Protein AF-A0A919MAU1-F1 (afdb_monomer_lite)

Structure (mmCIF, N/CA/C/O backbone):
data_AF-A0A919MAU1-F1
#
_entry.id   AF-A0A919MAU1-F1
#
loop_
_atom_site.group_PDB
_atom_site.id
_atom_site.type_symbol
_atom_site.label_atom_id
_atom_site.label_alt_id
_atom_site.label_comp_id
_atom_site.label_asym_id
_atom_site.label_entity_id
_atom_site.label_seq_id
_atom_site.pdbx_PDB_ins_code
_atom_site.Cartn_x
_atom_site.Cartn_y
_atom_site.Cartn_z
_atom_site.occupancy
_atom_site.B_iso_or_equiv
_atom_site.auth_seq_id
_atom_site.auth_comp_id
_atom_site.auth_asym_id
_atom_site.auth_atom_id
_atom_site.pdbx_PDB_model_num
ATOM 1 N N . MET A 1 1 ? -10.496 9.732 21.867 1.00 51.41 1 MET A N 1
ATOM 2 C CA . MET A 1 1 ? -10.217 9.374 20.456 1.00 51.41 1 MET A CA 1
ATOM 3 C C . MET A 1 1 ? -10.933 8.072 20.163 1.00 51.41 1 MET A C 1
ATOM 5 O O . MET A 1 1 ? -10.852 7.178 20.994 1.00 51.41 1 MET A O 1
ATOM 9 N N . ARG A 1 2 ? -11.656 7.972 19.043 1.00 63.75 2 ARG A N 1
ATOM 10 C CA . ARG A 1 2 ? -12.231 6.694 18.599 1.00 63.75 2 ARG A CA 1
ATOM 11 C C . ARG A 1 2 ? -11.077 5.783 18.182 1.00 63.75 2 ARG A C 1
ATOM 13 O O . ARG A 1 2 ? -10.224 6.218 17.414 1.00 63.75 2 ARG A O 1
ATOM 20 N N . GLN A 1 3 ? -11.017 4.570 18.724 1.00 65.75 3 GLN A N 1
ATOM 21 C CA . GLN A 1 3 ? -10.025 3.592 18.286 1.00 65.75 3 GLN A CA 1
ATOM 22 C C . GLN A 1 3 ? -10.360 3.132 16.869 1.00 65.75 3 GLN A C 1
ATOM 24 O O . GLN A 1 3 ? -11.498 2.757 16.596 1.00 65.75 3 GLN A O 1
ATOM 29 N N . LEU A 1 4 ? -9.364 3.184 15.985 1.00 75.44 4 LEU A N 1
ATOM 30 C CA . LEU A 1 4 ? -9.467 2.662 14.631 1.00 75.44 4 LEU A CA 1
ATOM 31 C C . LEU A 1 4 ? -9.313 1.136 14.655 1.00 75.44 4 LEU A C 1
ATOM 33 O O . LEU A 1 4 ? -8.431 0.597 15.323 1.00 75.44 4 LEU A O 1
ATOM 37 N N . THR A 1 5 ? -10.146 0.444 13.896 1.00 83.12 5 THR A N 1
ATOM 38 C CA . THR A 1 5 ? -10.157 -1.011 13.753 1.00 83.12 5 THR A CA 1
ATOM 39 C C . THR A 1 5 ? -9.542 -1.436 12.419 1.00 83.12 5 THR A C 1
ATOM 41 O O . THR A 1 5 ? -9.529 -0.694 11.436 1.00 83.12 5 THR A O 1
ATOM 44 N N . VAL A 1 6 ? -9.066 -2.683 12.347 1.00 81.25 6 VAL A N 1
ATOM 45 C CA . VAL A 1 6 ? -8.558 -3.273 11.091 1.00 81.25 6 VAL A CA 1
ATOM 46 C C . VAL A 1 6 ? -9.641 -3.288 10.003 1.00 81.25 6 VAL A C 1
ATOM 48 O O . VAL A 1 6 ? -9.330 -3.121 8.826 1.00 81.25 6 VAL A O 1
ATOM 51 N N . GLN A 1 7 ? -10.910 -3.460 10.384 1.00 82.62 7 GLN A N 1
ATOM 52 C CA . GLN A 1 7 ? -12.041 -3.462 9.454 1.00 82.62 7 GLN A CA 1
ATOM 53 C C . GLN A 1 7 ? -12.257 -2.085 8.816 1.00 82.62 7 GLN A C 1
ATOM 55 O O . GLN A 1 7 ? -12.459 -2.009 7.610 1.00 82.62 7 GLN A O 1
ATOM 60 N N . GLU A 1 8 ? -12.130 -0.996 9.579 1.00 80.50 8 GLU A N 1
ATOM 61 C CA . GLU A 1 8 ? -12.245 0.370 9.042 1.00 80.50 8 GLU A CA 1
ATOM 62 C C . GLU A 1 8 ? -11.106 0.714 8.073 1.00 80.50 8 GLU A C 1
ATOM 64 O O . GLU A 1 8 ? -11.326 1.396 7.068 1.00 80.50 8 GLU A O 1
ATOM 69 N N . VAL A 1 9 ? -9.895 0.205 8.326 1.00 83.56 9 VAL A N 1
ATOM 70 C CA . VAL A 1 9 ? -8.778 0.332 7.378 1.00 83.56 9 VAL A CA 1
ATOM 71 C C . VAL A 1 9 ? -9.059 -0.455 6.104 1.00 83.56 9 VAL A C 1
ATOM 73 O O . VAL A 1 9 ? -8.924 0.097 5.017 1.00 83.56 9 VAL A O 1
ATOM 76 N N . ARG A 1 10 ? -9.491 -1.717 6.218 1.00 83.69 10 ARG A N 1
ATOM 77 C CA . ARG A 1 10 ? -9.838 -2.552 5.054 1.00 83.69 10 ARG A CA 1
ATOM 78 C C . ARG A 1 10 ? -10.931 -1.903 4.206 1.00 83.69 10 ARG A C 1
ATOM 80 O O . ARG A 1 10 ? -10.743 -1.769 3.004 1.00 83.69 10 ARG A O 1
ATOM 87 N N . HIS A 1 11 ? -11.987 -1.405 4.843 1.00 84.00 11 HIS A N 1
ATOM 88 C CA . HIS A 1 11 ? -13.048 -0.654 4.180 1.00 84.00 11 HIS A CA 1
ATOM 89 C C . HIS A 1 11 ? -12.497 0.575 3.438 1.00 84.00 11 HIS A C 1
ATOM 91 O O . HIS A 1 11 ? -12.789 0.789 2.266 1.00 84.00 11 HIS A O 1
ATOM 97 N N . SER A 1 12 ? -11.614 1.352 4.072 1.00 83.81 12 SER A N 1
ATOM 98 C CA . SER A 1 12 ? -10.991 2.514 3.419 1.00 83.81 12 SER A CA 1
ATOM 99 C C . SER A 1 12 ? -10.161 2.123 2.188 1.00 83.81 12 SER A C 1
ATOM 101 O O . SER A 1 12 ? -10.192 2.823 1.178 1.00 83.81 12 SER A O 1
ATOM 103 N N . LEU A 1 13 ? -9.446 0.995 2.250 1.00 84.62 13 LEU A N 1
ATOM 104 C CA . LEU A 1 13 ? -8.671 0.467 1.124 1.00 84.62 13 LEU A CA 1
ATOM 105 C C . LEU A 1 13 ? -9.564 -0.059 -0.010 1.00 84.62 13 LEU A C 1
ATOM 107 O O . LEU A 1 13 ? -9.187 0.045 -1.170 1.00 84.62 13 LEU A O 1
ATOM 111 N N . GLU A 1 14 ? -10.738 -0.613 0.295 1.00 84.38 14 GLU A N 1
ATOM 112 C CA . GLU A 1 14 ? -11.714 -1.065 -0.711 1.00 84.38 14 GLU A CA 1
ATOM 113 C C . GLU A 1 14 ? -12.340 0.094 -1.495 1.00 84.38 14 GLU A C 1
ATOM 115 O O . GLU A 1 14 ? -12.705 -0.071 -2.660 1.00 84.38 14 GLU A O 1
ATOM 120 N N . HIS A 1 15 ? -12.430 1.269 -0.871 1.00 80.12 15 HIS A N 1
ATOM 121 C CA . HIS A 1 15 ? -13.005 2.475 -1.466 1.00 80.12 15 HIS A CA 1
ATOM 122 C C . HIS A 1 15 ? -11.974 3.417 -2.113 1.00 80.12 15 HIS A C 1
ATOM 124 O O . HIS A 1 15 ? -12.363 4.409 -2.733 1.00 80.12 15 HIS A O 1
ATOM 130 N N . ALA A 1 16 ? -10.678 3.112 -2.010 1.00 80.88 16 ALA A N 1
ATOM 131 C CA . ALA A 1 16 ? -9.610 3.816 -2.713 1.00 80.88 16 ALA A CA 1
ATOM 132 C C . ALA A 1 16 ? -9.172 3.033 -3.961 1.00 80.88 16 ALA A C 1
ATOM 134 O O . ALA A 1 16 ? -9.161 1.804 -3.958 1.00 80.88 16 ALA A O 1
ATOM 135 N N . SER A 1 17 ? -8.803 3.744 -5.031 1.00 82.56 17 SER A N 1
ATOM 136 C CA . SER A 1 17 ? -8.310 3.123 -6.270 1.00 82.56 17 SER A CA 1
ATOM 137 C C . SER A 1 17 ? -6.870 3.488 -6.613 1.00 82.56 17 SER A C 1
ATOM 139 O O . SER A 1 17 ? -6.354 2.988 -7.606 1.00 82.56 17 SER A O 1
ATOM 141 N N . PHE A 1 18 ? -6.228 4.371 -5.847 1.00 85.44 18 PHE A N 1
ATOM 142 C CA . PHE A 1 18 ? -4.877 4.861 -6.112 1.00 85.44 18 PHE A CA 1
ATOM 143 C C . PHE A 1 18 ? -3.962 4.568 -4.930 1.00 85.44 18 PHE A C 1
ATOM 145 O O . PHE A 1 18 ? -4.323 4.818 -3.783 1.00 85.44 18 PHE A O 1
ATOM 152 N N . ALA A 1 19 ? -2.760 4.085 -5.223 1.00 88.56 19 ALA A N 1
ATOM 153 C CA . ALA A 1 19 ? -1.708 3.841 -4.251 1.00 88.56 19 ALA A CA 1
ATOM 154 C C . ALA A 1 19 ? -0.352 4.270 -4.811 1.00 88.56 19 ALA A C 1
ATOM 156 O O . ALA A 1 19 ? -0.167 4.400 -6.017 1.00 88.56 19 ALA A O 1
ATOM 157 N N . VAL A 1 20 ? 0.625 4.433 -3.929 1.00 88.44 20 VAL A N 1
ATOM 158 C CA . VAL A 1 20 ? 2.038 4.547 -4.282 1.00 88.44 20 VAL A CA 1
ATOM 159 C C . VAL A 1 20 ? 2.742 3.294 -3.786 1.00 88.44 20 VAL A C 1
ATOM 161 O O . VAL A 1 20 ? 2.673 2.972 -2.598 1.00 88.44 20 VAL A O 1
ATOM 164 N N . LEU A 1 21 ? 3.409 2.591 -4.700 1.00 88.50 21 LEU A N 1
ATOM 165 C CA . LEU A 1 21 ? 4.333 1.514 -4.364 1.00 88.50 21 LEU A CA 1
ATOM 166 C C . LEU A 1 21 ? 5.732 2.090 -4.220 1.00 88.50 21 LEU A C 1
ATOM 168 O O . LEU A 1 21 ? 6.210 2.761 -5.135 1.00 88.50 21 LEU A O 1
ATOM 172 N N . SER A 1 22 ? 6.395 1.768 -3.118 1.00 87.31 22 SER A N 1
ATOM 173 C CA . SER A 1 22 ? 7.770 2.163 -2.835 1.00 87.31 22 SER A CA 1
ATOM 174 C C . SER A 1 22 ? 8.607 0.932 -2.502 1.00 87.31 22 SER A C 1
ATOM 176 O O . SER A 1 22 ? 8.166 0.050 -1.768 1.00 87.31 22 SER A O 1
ATOM 178 N N . HIS A 1 23 ? 9.817 0.854 -3.043 1.00 82.69 23 HIS A N 1
ATOM 179 C CA . HIS A 1 23 ? 10.778 -0.208 -2.746 1.00 82.69 23 HIS A CA 1
ATOM 180 C C . HIS A 1 23 ? 12.209 0.291 -2.933 1.00 82.69 23 HIS A C 1
ATOM 182 O O . HIS A 1 23 ? 12.433 1.391 -3.435 1.00 82.69 23 HIS A O 1
ATOM 188 N N . VAL A 1 24 ? 13.170 -0.538 -2.540 1.00 82.62 24 VAL A N 1
ATOM 189 C CA . VAL A 1 24 ? 14.596 -0.331 -2.791 1.00 82.62 24 VAL A CA 1
ATOM 190 C C . VAL A 1 24 ? 15.032 -1.382 -3.8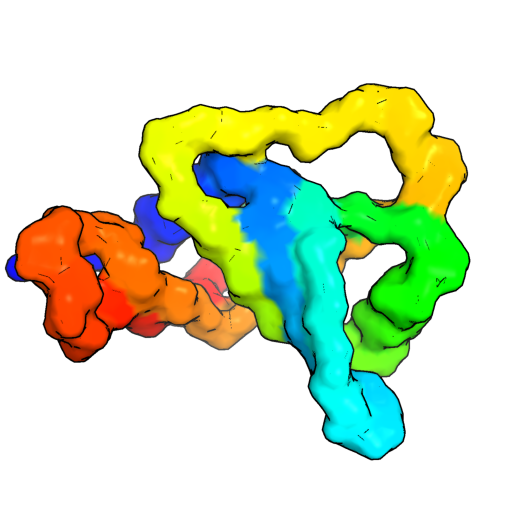10 1.00 82.62 24 VAL A C 1
ATOM 192 O O . VAL A 1 24 ? 14.702 -2.557 -3.646 1.00 82.62 24 VAL A O 1
ATOM 195 N N . ASN A 1 25 ? 15.680 -0.970 -4.902 1.00 80.12 25 ASN A N 1
ATOM 196 C CA . ASN A 1 25 ? 16.177 -1.916 -5.907 1.00 80.12 25 ASN A CA 1
ATOM 197 C C . ASN A 1 25 ? 17.443 -2.644 -5.404 1.00 80.12 25 ASN A C 1
ATOM 199 O O . ASN A 1 25 ? 17.934 -2.394 -4.304 1.00 80.12 25 ASN A O 1
ATOM 203 N N . ARG A 1 26 ? 17.996 -3.555 -6.215 1.00 77.19 26 ARG A N 1
ATOM 204 C CA . ARG A 1 26 ? 19.226 -4.290 -5.859 1.00 77.19 26 ARG A CA 1
ATOM 205 C C . ARG A 1 26 ? 20.458 -3.394 -5.689 1.00 77.19 26 ARG A C 1
ATOM 207 O O . ARG A 1 26 ? 21.390 -3.798 -5.009 1.00 77.19 26 ARG A O 1
ATOM 214 N N . GLU A 1 27 ? 20.450 -2.204 -6.278 1.00 82.44 27 GLU A N 1
ATOM 215 C CA . GLU A 1 27 ? 21.527 -1.211 -6.1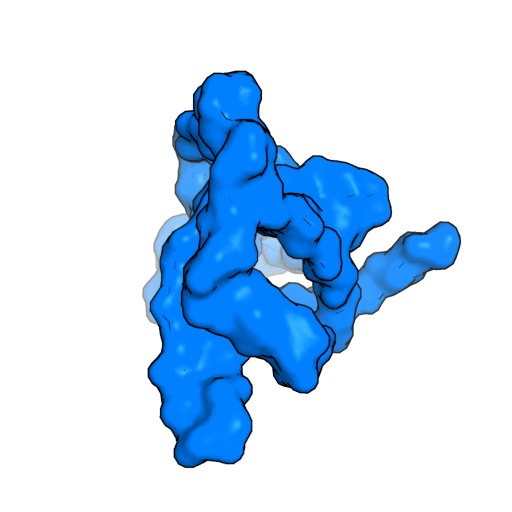80 1.00 82.44 27 GLU A CA 1
ATOM 216 C C . GLU A 1 27 ? 21.394 -0.330 -4.924 1.00 82.44 27 GLU A C 1
ATOM 218 O O . GLU A 1 27 ? 22.212 0.554 -4.694 1.00 82.44 27 GLU A O 1
ATOM 223 N N . GLY A 1 28 ? 20.378 -0.565 -4.084 1.00 83.06 28 GLY A N 1
ATOM 224 C CA . GLY A 1 28 ? 20.138 0.226 -2.877 1.00 83.06 28 GLY A CA 1
ATOM 225 C C . GLY A 1 28 ? 19.390 1.536 -3.136 1.00 83.06 28 GLY A C 1
ATOM 226 O O . GLY A 1 28 ? 19.196 2.328 -2.214 1.00 83.06 28 GLY A O 1
ATOM 227 N N . GLU A 1 29 ? 18.920 1.771 -4.359 1.00 82.94 29 GLU A N 1
ATOM 228 C CA . GLU A 1 29 ? 18.245 3.009 -4.718 1.00 82.94 29 GLU A CA 1
ATOM 229 C C . GLU A 1 29 ? 16.749 2.961 -4.365 1.00 82.94 29 GLU A C 1
ATOM 231 O O . GLU A 1 29 ? 16.045 2.010 -4.740 1.00 82.94 29 GLU A O 1
ATOM 236 N N . PRO A 1 30 ? 16.211 4.003 -3.706 1.00 83.81 30 PRO A N 1
ATOM 237 C CA . PRO A 1 30 ? 14.788 4.103 -3.436 1.00 83.81 30 PRO A CA 1
ATOM 238 C C . PRO A 1 30 ? 14.021 4.426 -4.720 1.00 83.81 30 PRO A C 1
ATOM 240 O O . PRO A 1 30 ? 14.324 5.375 -5.444 1.00 83.81 30 PRO A O 1
ATOM 243 N N . ARG A 1 31 ? 12.965 3.662 -4.987 1.00 84.75 31 ARG A N 1
ATOM 244 C CA . ARG A 1 31 ? 12.090 3.836 -6.144 1.00 84.75 31 ARG A CA 1
ATOM 245 C C . ARG A 1 31 ? 10.636 3.879 -5.694 1.00 84.75 31 ARG A C 1
ATOM 247 O O . ARG A 1 31 ? 10.217 3.090 -4.852 1.00 84.75 31 ARG A O 1
ATOM 254 N N . SER A 1 32 ? 9.860 4.802 -6.261 1.00 86.94 32 SER A N 1
ATOM 255 C CA . SER A 1 32 ? 8.425 4.935 -5.982 1.00 86.94 32 SER A CA 1
ATOM 256 C C . SER A 1 32 ? 7.624 5.126 -7.265 1.00 86.94 32 SER A C 1
ATOM 258 O O . SER A 1 32 ? 8.116 5.711 -8.228 1.00 86.94 32 SER A O 1
ATOM 260 N N . SER A 1 33 ? 6.389 4.627 -7.296 1.00 84.50 33 SER A N 1
ATOM 261 C CA . SER A 1 33 ? 5.498 4.801 -8.442 1.00 84.50 33 SER A CA 1
ATOM 262 C C . SER A 1 33 ? 4.030 4.780 -8.034 1.00 84.50 33 SER A C 1
ATOM 264 O O . SER A 1 33 ? 3.615 3.929 -7.249 1.00 84.50 33 SER A O 1
ATOM 266 N N . GLY A 1 34 ? 3.249 5.711 -8.586 1.00 85.88 34 GLY A N 1
ATOM 267 C CA . GLY A 1 34 ? 1.793 5.705 -8.474 1.00 85.88 34 GLY A CA 1
ATOM 268 C C . GLY A 1 34 ? 1.188 4.568 -9.292 1.00 85.88 34 GLY A C 1
ATOM 269 O O . GLY A 1 34 ? 1.612 4.307 -10.419 1.00 85.88 34 GLY A O 1
ATOM 270 N N . VAL A 1 35 ? 0.207 3.886 -8.717 1.00 85.81 35 VAL A N 1
ATOM 271 C CA . VAL A 1 35 ? -0.471 2.743 -9.317 1.00 85.81 35 VAL A CA 1
ATOM 272 C C . VAL A 1 35 ? -1.959 2.773 -9.004 1.00 85.81 35 VAL A C 1
ATOM 274 O O . VAL A 1 35 ? -2.390 3.311 -7.982 1.00 85.81 35 VAL A O 1
ATOM 277 N N . LEU A 1 36 ? -2.739 2.140 -9.874 1.00 86.88 36 LEU A N 1
ATOM 278 C CA . LEU A 1 36 ? -4.128 1.831 -9.579 1.00 86.88 36 LEU A CA 1
ATOM 279 C C . LEU A 1 36 ? -4.211 0.477 -8.879 1.00 86.88 36 LEU A C 1
ATOM 281 O O . LEU A 1 36 ? -3.512 -0.464 -9.264 1.00 86.88 36 LEU A O 1
ATOM 285 N N . HIS A 1 37 ? -5.072 0.378 -7.870 1.00 86.06 37 HIS A N 1
ATOM 286 C CA . HIS A 1 37 ? -5.291 -0.865 -7.142 1.00 86.06 37 HIS A CA 1
ATOM 287 C C . HIS A 1 37 ? -6.771 -1.170 -6.925 1.00 86.06 37 HIS A C 1
ATOM 289 O O . HIS A 1 37 ? -7.639 -0.300 -6.997 1.00 86.06 37 HIS A O 1
ATOM 295 N N . ARG A 1 38 ? -7.045 -2.434 -6.610 1.00 87.38 38 ARG A N 1
ATOM 296 C CA . ARG A 1 38 ? -8.333 -2.912 -6.114 1.00 87.38 38 ARG A CA 1
ATOM 297 C C . ARG A 1 38 ? -8.100 -3.887 -4.969 1.00 87.38 38 ARG A C 1
ATOM 299 O O . ARG A 1 38 ? -7.213 -4.730 -5.053 1.00 87.38 38 ARG A O 1
ATOM 306 N N . MET A 1 39 ? -8.910 -3.789 -3.920 1.00 85.00 39 MET A N 1
ATOM 307 C CA . MET A 1 39 ? -8.956 -4.801 -2.864 1.00 85.00 39 MET A CA 1
ATOM 308 C C . MET A 1 39 ? -9.979 -5.890 -3.204 1.00 85.00 39 MET A C 1
ATOM 310 O O . MET A 1 39 ? -11.086 -5.590 -3.651 1.00 85.00 39 MET A O 1
ATOM 314 N N . SER A 1 40 ? -9.622 -7.154 -2.982 1.00 81.94 40 SER A N 1
ATOM 315 C CA . SER A 1 40 ? -10.542 -8.296 -3.041 1.00 81.94 40 SER A CA 1
ATOM 316 C C . SER A 1 40 ? -10.018 -9.435 -2.167 1.00 81.94 40 SER A C 1
ATOM 318 O O . SER A 1 40 ? -8.822 -9.713 -2.174 1.00 81.94 40 SER A O 1
ATOM 320 N N . GLY A 1 41 ? -10.880 -10.067 -1.361 1.00 79.81 41 GLY A N 1
ATOM 321 C CA . GLY A 1 41 ? -10.487 -11.214 -0.524 1.00 79.81 41 GLY A CA 1
ATOM 322 C C . GLY A 1 41 ? -9.339 -10.923 0.453 1.00 79.81 41 GLY A C 1
ATOM 323 O O . GLY A 1 41 ? -8.541 -11.801 0.762 1.00 79.81 41 GLY A O 1
ATOM 324 N N . GLY A 1 42 ? -9.193 -9.668 0.893 1.00 81.62 42 GLY A N 1
ATOM 325 C CA . GLY A 1 42 ? -8.083 -9.239 1.746 1.00 81.62 42 GLY A CA 1
ATOM 326 C C . GLY A 1 42 ? -6.729 -9.089 1.043 1.00 81.62 42 GLY A C 1
ATOM 327 O O . GLY A 1 42 ? -5.744 -8.798 1.722 1.00 81.62 42 GLY A O 1
ATOM 328 N N . ARG A 1 43 ? -6.688 -9.231 -0.284 1.00 83.81 43 ARG A N 1
ATOM 329 C CA . ARG A 1 43 ? -5.517 -9.016 -1.136 1.00 83.81 43 ARG A CA 1
ATOM 330 C C . ARG A 1 43 ? -5.680 -7.741 -1.955 1.00 83.81 43 ARG A C 1
ATOM 332 O O . ARG A 1 43 ? -6.800 -7.317 -2.246 1.00 83.81 43 ARG A O 1
ATOM 339 N N . MET A 1 44 ? -4.560 -7.120 -2.304 1.00 87.06 44 MET A N 1
ATOM 340 C CA . MET A 1 44 ? -4.518 -5.939 -3.158 1.00 87.06 44 MET A CA 1
ATOM 341 C C . MET A 1 44 ? -4.009 -6.337 -4.539 1.00 87.06 44 MET A C 1
ATOM 343 O O . MET A 1 44 ? -2.873 -6.773 -4.672 1.00 87.06 44 MET A O 1
ATOM 347 N N . SER A 1 45 ? -4.817 -6.152 -5.574 1.00 86.38 45 SER A N 1
ATOM 348 C CA . SER A 1 45 ? -4.374 -6.299 -6.959 1.00 86.38 45 SER A CA 1
ATOM 349 C C . SER A 1 45 ? -3.979 -4.937 -7.508 1.00 86.38 45 SER A C 1
ATOM 351 O O . SER A 1 45 ? -4.750 -3.983 -7.404 1.00 86.38 45 SER A O 1
ATOM 353 N N . VAL A 1 46 ? -2.798 -4.852 -8.109 1.00 86.06 46 VAL A N 1
ATOM 354 C CA . VAL A 1 46 ? -2.258 -3.641 -8.727 1.00 86.06 46 VAL A CA 1
ATOM 355 C C . VAL A 1 46 ? -2.062 -3.873 -10.218 1.00 86.06 46 VAL A C 1
ATOM 357 O O . VAL A 1 46 ? -1.558 -4.921 -10.622 1.00 86.06 46 VAL A O 1
ATOM 360 N N . VAL A 1 47 ? -2.430 -2.884 -11.032 1.00 81.25 47 VAL A N 1
ATOM 361 C CA . VAL A 1 47 ? -2.200 -2.907 -12.482 1.00 81.25 47 VAL A CA 1
ATOM 362 C C . VAL A 1 47 ? -0.896 -2.176 -12.798 1.00 81.25 47 VAL A C 1
ATOM 364 O O . VAL A 1 47 ? -0.727 -1.007 -12.447 1.00 81.25 47 VAL A O 1
ATOM 367 N N . VAL A 1 48 ? 0.033 -2.859 -13.465 1.00 82.56 48 VAL A N 1
ATOM 368 C CA . VAL A 1 48 ? 1.310 -2.292 -13.923 1.00 82.56 48 VAL A CA 1
ATOM 369 C C . VAL A 1 48 ? 1.546 -2.662 -15.383 1.00 82.56 48 VAL A C 1
ATOM 371 O O . VAL A 1 48 ? 1.191 -3.758 -15.797 1.00 82.56 48 VAL A O 1
ATOM 374 N N . ALA A 1 49 ? 2.171 -1.788 -16.173 1.00 78.31 49 ALA A N 1
ATOM 375 C CA . ALA A 1 49 ? 2.532 -2.136 -17.550 1.00 78.31 49 ALA A CA 1
ATOM 376 C C . ALA A 1 49 ? 3.484 -3.347 -17.572 1.00 78.31 49 ALA A C 1
ATOM 378 O O . ALA A 1 49 ? 4.407 -3.420 -16.749 1.00 78.31 49 ALA A O 1
ATOM 379 N N . LYS A 1 50 ? 3.260 -4.279 -18.503 1.00 76.12 50 LYS A N 1
ATOM 380 C CA . LYS A 1 50 ? 3.909 -5.601 -18.559 1.00 76.12 50 LYS A CA 1
ATOM 381 C C . LYS A 1 50 ? 5.440 -5.530 -18.535 1.00 76.12 50 LYS A C 1
ATOM 383 O O . LYS A 1 50 ? 6.079 -6.239 -17.763 1.00 76.12 50 LYS A O 1
ATOM 388 N N . ASP A 1 51 ? 6.010 -4.599 -19.296 1.00 77.44 51 ASP A N 1
ATOM 389 C CA . ASP A 1 51 ? 7.461 -4.391 -19.403 1.00 77.44 51 ASP A CA 1
ATOM 390 C C . ASP A 1 51 ? 8.014 -3.308 -18.483 1.00 77.44 51 ASP A C 1
ATOM 392 O O . ASP A 1 51 ? 9.184 -2.925 -18.570 1.00 77.44 51 ASP A O 1
ATOM 396 N N . SER A 1 52 ? 7.188 -2.798 -17.573 1.00 77.38 52 SER A N 1
ATOM 397 C CA . SER A 1 52 ? 7.647 -1.756 -16.675 1.00 77.38 52 SER A CA 1
ATOM 398 C C . SER A 1 52 ? 8.709 -2.277 -15.713 1.00 77.38 52 SER A C 1
ATOM 400 O O . SER A 1 52 ? 8.612 -3.370 -15.149 1.00 77.38 52 SER A O 1
ATOM 402 N N . TRP A 1 53 ? 9.698 -1.423 -15.454 1.00 69.81 53 TRP A N 1
ATOM 403 C CA . TRP A 1 53 ? 10.736 -1.659 -14.451 1.00 69.81 53 TRP A CA 1
ATOM 404 C C . TRP A 1 53 ? 10.140 -2.073 -13.092 1.00 69.81 53 TRP A C 1
ATOM 406 O O . TRP A 1 53 ? 10.675 -2.949 -12.420 1.00 69.81 53 TRP A O 1
ATOM 416 N N . LYS A 1 54 ? 8.979 -1.510 -12.722 1.00 73.62 54 LYS A N 1
ATOM 417 C CA . LYS A 1 54 ? 8.263 -1.836 -11.483 1.00 73.62 54 LYS A CA 1
ATOM 418 C C . LYS A 1 54 ? 7.736 -3.273 -11.475 1.00 73.62 54 LYS A C 1
ATOM 420 O O . LYS A 1 54 ? 7.877 -3.931 -10.458 1.00 73.62 54 LYS A O 1
ATOM 425 N N . ALA A 1 55 ? 7.198 -3.793 -12.582 1.00 75.56 55 ALA A N 1
ATOM 426 C CA . ALA A 1 55 ? 6.723 -5.178 -12.649 1.00 75.56 55 ALA A CA 1
ATOM 427 C C . ALA A 1 55 ? 7.878 -6.163 -12.415 1.00 75.56 55 ALA A C 1
ATOM 429 O O . ALA A 1 55 ? 7.775 -7.073 -11.594 1.00 75.56 55 ALA A O 1
ATOM 430 N N . ARG A 1 56 ? 9.015 -5.910 -13.077 1.00 74.75 56 ARG A N 1
ATOM 431 C CA . ARG A 1 56 ? 10.234 -6.720 -12.953 1.00 74.75 56 ARG A CA 1
ATOM 432 C C . ARG A 1 56 ? 10.827 -6.651 -11.544 1.00 74.75 56 ARG A C 1
ATOM 434 O O . ARG A 1 56 ? 11.194 -7.677 -10.982 1.00 74.75 56 ARG A O 1
ATOM 441 N N . HIS A 1 57 ? 10.887 -5.461 -10.947 1.00 71.44 57 HIS A N 1
ATOM 442 C CA . HIS A 1 57 ? 11.441 -5.290 -9.603 1.00 71.44 57 HIS A CA 1
ATOM 443 C C . HIS A 1 57 ? 10.536 -5.810 -8.491 1.00 71.44 57 HIS A C 1
ATOM 445 O O . HIS A 1 57 ? 11.042 -6.433 -7.563 1.00 71.44 57 HIS A O 1
ATOM 451 N N . ILE A 1 58 ? 9.216 -5.623 -8.581 1.00 74.56 58 ILE A N 1
ATOM 452 C CA . ILE A 1 58 ? 8.292 -6.177 -7.583 1.00 74.56 58 ILE A CA 1
ATOM 453 C C . ILE A 1 58 ? 8.407 -7.707 -7.558 1.00 74.56 58 ILE A C 1
ATOM 455 O O . ILE A 1 58 ? 8.509 -8.290 -6.480 1.00 74.56 58 ILE A O 1
ATOM 459 N N . ALA A 1 59 ? 8.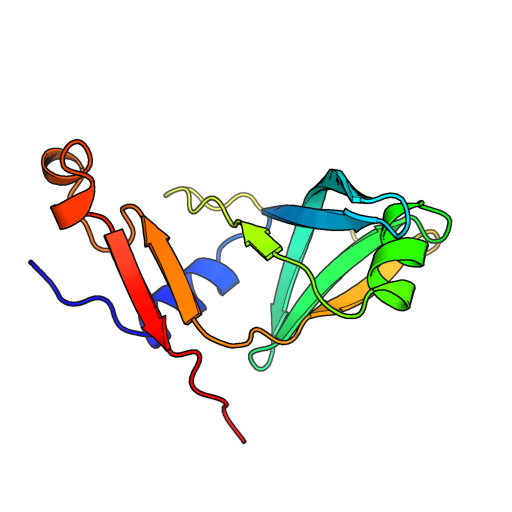487 -8.341 -8.733 1.00 73.56 59 ALA A N 1
ATOM 460 C CA . ALA A 1 59 ? 8.712 -9.781 -8.841 1.00 73.56 59 ALA A CA 1
ATOM 461 C C . ALA A 1 59 ? 10.070 -10.224 -8.260 1.00 73.56 59 ALA A C 1
ATOM 463 O O . ALA A 1 59 ? 10.162 -11.294 -7.668 1.00 73.56 59 ALA A O 1
ATOM 464 N N . ALA A 1 60 ? 11.120 -9.410 -8.405 1.00 72.38 60 ALA A N 1
ATOM 465 C CA . ALA A 1 60 ? 12.473 -9.752 -7.970 1.00 72.38 60 ALA A CA 1
ATOM 466 C C . ALA A 1 60 ? 12.748 -9.518 -6.471 1.00 72.38 60 ALA A C 1
ATOM 468 O O . ALA A 1 60 ? 13.538 -10.256 -5.885 1.00 72.38 60 ALA A O 1
ATOM 469 N N . CYS A 1 61 ? 12.160 -8.481 -5.865 1.00 73.38 61 CYS A N 1
ATOM 470 C CA . CYS A 1 61 ? 12.426 -8.079 -4.477 1.00 73.38 61 CYS A CA 1
ATOM 471 C C . CYS A 1 61 ? 11.435 -8.688 -3.472 1.00 73.38 61 CYS A C 1
ATOM 473 O O . CYS A 1 61 ? 11.748 -8.766 -2.287 1.00 73.38 61 CYS A O 1
ATOM 475 N N . GLY A 1 62 ? 10.240 -9.097 -3.914 1.00 75.81 62 GLY A N 1
ATOM 476 C CA . GLY A 1 62 ? 9.254 -9.826 -3.102 1.00 75.81 62 GLY A CA 1
ATOM 477 C C . GLY A 1 62 ? 8.568 -9.027 -1.982 1.00 75.81 62 GLY A C 1
ATOM 478 O O . GLY A 1 62 ? 7.547 -9.471 -1.464 1.00 75.81 62 GLY A O 1
ATOM 479 N N . ALA A 1 63 ? 9.072 -7.841 -1.627 1.00 80.81 63 ALA A N 1
ATOM 480 C CA . ALA A 1 63 ? 8.483 -6.955 -0.629 1.00 80.81 63 ALA A CA 1
ATOM 481 C C . ALA A 1 63 ? 8.431 -5.505 -1.124 1.00 80.81 63 ALA A C 1
ATOM 483 O O . ALA A 1 63 ? 9.382 -4.988 -1.712 1.00 80.81 63 ALA A O 1
ATOM 484 N N . VAL A 1 64 ? 7.309 -4.837 -0.851 1.00 85.19 64 VAL A N 1
ATOM 485 C CA . VAL A 1 64 ? 7.077 -3.426 -1.178 1.00 85.19 64 VAL A CA 1
ATOM 486 C C . VAL A 1 64 ? 6.383 -2.715 -0.024 1.00 85.19 64 VAL A C 1
ATOM 488 O O . VAL A 1 64 ? 5.593 -3.314 0.705 1.00 85.19 64 VAL A O 1
ATOM 491 N N . ALA A 1 65 ? 6.642 -1.419 0.117 1.00 87.50 65 ALA A N 1
ATOM 492 C CA . ALA A 1 65 ? 5.834 -0.530 0.936 1.00 87.50 65 ALA A CA 1
ATOM 493 C C . ALA A 1 65 ? 4.699 0.055 0.084 1.00 87.50 65 ALA A C 1
ATOM 495 O O . ALA A 1 65 ? 4.919 0.470 -1.055 1.00 87.50 65 ALA A O 1
ATOM 496 N N . VAL A 1 66 ? 3.486 0.103 0.638 1.00 86.88 66 VAL A N 1
ATOM 497 C CA . VAL A 1 66 ? 2.299 0.632 -0.048 1.00 86.88 66 VAL A CA 1
ATOM 498 C C . VAL A 1 66 ? 1.730 1.799 0.745 1.00 86.88 66 VAL A C 1
ATOM 500 O O . VAL A 1 66 ? 1.437 1.659 1.931 1.00 86.88 66 VAL A O 1
ATOM 503 N N . THR A 1 67 ? 1.543 2.939 0.082 1.00 88.12 67 THR A N 1
ATOM 504 C CA . THR A 1 67 ? 0.876 4.119 0.649 1.00 88.12 67 THR A CA 1
ATOM 505 C C . THR A 1 67 ? -0.408 4.395 -0.116 1.00 88.12 67 THR A C 1
ATOM 507 O O . THR A 1 67 ? -0.371 4.583 -1.328 1.00 88.12 67 THR A O 1
ATOM 510 N N . VAL A 1 68 ? -1.543 4.444 0.582 1.00 86.50 68 VAL A N 1
ATOM 511 C CA . VAL A 1 68 ? -2.859 4.692 -0.025 1.00 86.50 68 VAL A CA 1
ATOM 512 C C . VAL A 1 68 ? -3.424 6.003 0.517 1.00 86.50 68 VAL A C 1
ATOM 514 O O . VAL A 1 68 ? -3.744 6.073 1.706 1.00 86.50 68 VAL A O 1
ATOM 517 N N . PRO A 1 69 ? -3.545 7.058 -0.306 1.00 82.19 69 PRO A N 1
ATOM 518 C CA . PRO A 1 69 ? -4.222 8.273 0.112 1.00 82.19 69 PRO A CA 1
ATOM 519 C C . PRO A 1 69 ? -5.742 8.054 0.132 1.00 82.19 69 PRO A C 1
ATOM 521 O O . PRO A 1 69 ? -6.372 7.773 -0.889 1.00 82.19 69 PRO A O 1
ATOM 524 N N . VAL A 1 70 ? -6.343 8.200 1.313 1.00 75.31 70 VAL A N 1
ATOM 525 C CA . VAL A 1 70 ? -7.788 8.037 1.523 1.00 75.31 70 VAL A CA 1
ATOM 526 C C . VAL A 1 70 ? -8.454 9.414 1.493 1.00 75.31 70 VAL A C 1
ATOM 528 O O . VAL A 1 70 ? -8.351 10.190 2.441 1.00 75.31 70 VAL A O 1
ATOM 531 N N . HIS A 1 71 ? -9.136 9.723 0.390 1.00 67.69 71 HIS A N 1
ATOM 532 C CA . HIS A 1 71 ? -9.892 10.966 0.207 1.00 67.69 71 HIS A CA 1
ATOM 533 C C . HIS A 1 71 ? -11.384 10.716 0.476 1.00 67.69 71 HIS A C 1
ATOM 535 O O . HIS A 1 71 ? -11.899 9.651 0.143 1.00 67.69 71 HIS A O 1
ATOM 541 N N . ARG A 1 72 ? -12.122 11.707 0.996 1.00 56.75 72 ARG A N 1
ATOM 542 C CA . ARG A 1 72 ? -13.572 11.593 1.287 1.00 56.75 72 ARG A CA 1
ATOM 543 C C . ARG A 1 72 ? -14.489 11.427 0.059 1.00 56.75 72 ARG A C 1
ATOM 545 O O . ARG A 1 72 ? -15.696 11.340 0.238 1.00 56.75 72 ARG A O 1
ATOM 552 N N . GLY A 1 73 ? -13.947 11.391 -1.160 1.00 51.28 73 GLY A N 1
ATOM 553 C CA . GLY A 1 73 ? -14.719 11.496 -2.404 1.00 51.28 73 GLY A CA 1
ATOM 554 C C . GLY A 1 73 ? -14.490 10.403 -3.448 1.00 51.28 73 GLY A C 1
ATOM 555 O O . GLY A 1 73 ? -14.934 10.603 -4.566 1.00 51.28 73 GLY A O 1
ATOM 556 N N . GLY A 1 74 ? -13.809 9.298 -3.112 1.00 48.75 74 GLY A N 1
ATOM 557 C CA . GLY A 1 74 ? -13.647 8.114 -3.973 1.00 48.75 74 GLY A CA 1
ATOM 558 C C . GLY A 1 74 ? -13.243 8.410 -5.424 1.00 48.75 74 GLY A C 1
ATOM 559 O O . GLY A 1 74 ? -14.093 8.582 -6.290 1.00 48.75 74 GLY A O 1
ATOM 560 N N . VAL A 1 75 ? -11.947 8.384 -5.736 1.00 44.97 75 VAL A N 1
ATOM 561 C CA . VAL A 1 75 ? -11.528 8.315 -7.143 1.00 44.97 75 VAL A CA 1
ATOM 562 C C . VAL A 1 75 ? -11.904 6.921 -7.648 1.00 44.97 75 VAL A C 1
ATOM 564 O O . VAL A 1 75 ? -11.480 5.919 -7.079 1.00 44.97 75 VAL A O 1
ATOM 567 N N . ARG A 1 76 ? -12.748 6.834 -8.676 1.00 48.59 76 ARG A N 1
ATOM 568 C CA . ARG A 1 76 ? -12.872 5.621 -9.493 1.00 48.59 76 ARG A CA 1
ATOM 569 C C . ARG A 1 76 ? -11.908 5.774 -10.654 1.00 48.59 76 ARG A C 1
ATOM 571 O O . ARG A 1 76 ? -11.837 6.878 -11.175 1.00 48.59 76 ARG A O 1
ATOM 578 N N . LEU A 1 77 ? -11.227 4.697 -11.058 1.00 48.03 77 LEU A N 1
ATOM 579 C CA . LEU A 1 77 ? -10.968 4.344 -12.466 1.00 48.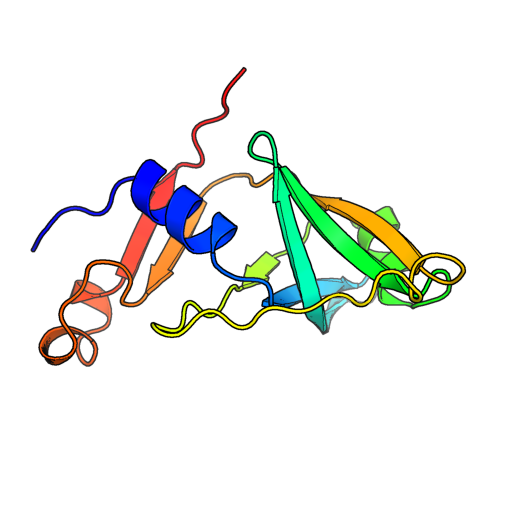03 77 LEU A CA 1
ATOM 580 C C . LEU A 1 77 ? -10.027 3.134 -12.600 1.00 48.03 77 LEU A C 1
ATOM 582 O O . LEU A 1 77 ? -8.988 3.055 -11.955 1.00 48.03 77 LEU A O 1
ATOM 586 N N . CYS A 1 78 ? -10.401 2.237 -13.512 1.00 42.78 78 CYS A N 1
ATOM 587 C CA . CYS A 1 78 ? -9.535 1.549 -14.470 1.00 42.78 78 CYS A CA 1
ATOM 588 C C . CYS A 1 78 ? -10.447 1.251 -15.679 1.00 42.78 78 CYS A C 1
ATOM 590 O O . CYS A 1 78 ? -11.443 0.546 -15.490 1.00 42.78 78 CYS A O 1
ATOM 592 N N . PRO A 1 79 ? -10.213 1.840 -16.867 1.00 52.19 79 PRO A N 1
ATOM 593 C CA . PRO A 1 79 ? -10.975 1.501 -18.066 1.00 52.19 79 PRO A CA 1
ATOM 594 C C . PRO A 1 79 ? -10.783 0.011 -18.419 1.00 52.19 79 PRO A C 1
ATOM 596 O O . PRO A 1 79 ? -9.675 -0.512 -18.254 1.00 52.19 79 PRO A O 1
ATOM 599 N N . PRO A 1 80 ? -11.830 -0.714 -18.852 1.00 53.59 80 PRO A N 1
ATOM 600 C CA . PRO A 1 80 ? -11.748 -2.148 -19.172 1.00 53.59 80 PRO A CA 1
ATOM 601 C C . PRO A 1 80 ? -10.721 -2.488 -20.274 1.00 53.59 80 PRO A C 1
ATOM 603 O O . PRO A 1 80 ? -10.224 -3.611 -20.342 1.00 53.59 80 PRO A O 1
ATOM 606 N N . ASP A 1 81 ? -10.370 -1.498 -21.084 1.00 58.31 81 ASP A N 1
ATOM 607 C CA . ASP A 1 81 ? -9.534 -1.506 -22.281 1.00 58.31 81 ASP A CA 1
ATOM 608 C C . ASP A 1 81 ? -8.011 -1.500 -22.014 1.00 58.31 81 ASP A C 1
ATOM 610 O O . ASP A 1 81 ? -7.227 -1.731 -22.928 1.00 58.31 81 ASP A O 1
ATOM 614 N N . VAL A 1 82 ? -7.559 -1.364 -20.760 1.00 56.72 82 VAL A N 1
ATOM 615 C CA . VAL A 1 82 ? -6.115 -1.297 -20.413 1.00 56.72 82 VAL A CA 1
ATOM 616 C C . VAL A 1 82 ? -5.492 -2.682 -20.123 1.00 56.72 82 VAL A C 1
ATOM 618 O O . VAL A 1 82 ? -4.339 -2.798 -19.712 1.00 56.72 82 VAL A O 1
ATOM 621 N N . ARG A 1 83 ? -6.244 -3.777 -20.301 1.00 57.59 83 ARG A N 1
ATOM 622 C CA . ARG A 1 83 ? -5.843 -5.120 -19.835 1.00 57.59 83 ARG A CA 1
ATOM 623 C C . ARG A 1 83 ? -4.789 -5.831 -20.685 1.00 57.59 83 ARG A C 1
ATOM 625 O O . ARG A 1 83 ? -4.048 -6.631 -20.125 1.00 57.59 83 ARG A O 1
ATOM 632 N N . ALA A 1 84 ? -4.725 -5.581 -21.992 1.00 61.53 84 ALA A N 1
ATOM 633 C CA . ALA A 1 84 ? -3.873 -6.364 -22.895 1.00 61.53 84 ALA A CA 1
ATOM 634 C C . ALA A 1 84 ? -2.365 -6.156 -22.640 1.00 61.53 84 ALA A C 1
ATOM 636 O O . ALA A 1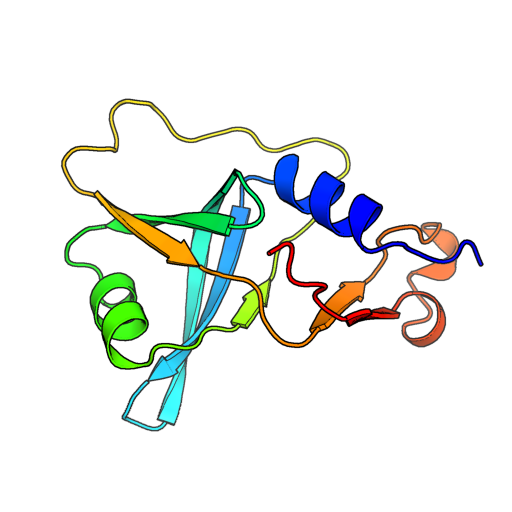 84 ? -1.591 -7.109 -22.721 1.00 61.53 84 ALA A O 1
ATOM 637 N N . ASP A 1 85 ? -1.975 -4.945 -22.230 1.00 66.44 85 ASP A N 1
ATOM 638 C CA . ASP A 1 85 ? -0.568 -4.548 -22.050 1.00 66.44 85 ASP A CA 1
ATOM 639 C C . ASP A 1 85 ? -0.141 -4.430 -20.578 1.00 66.44 85 ASP A C 1
ATOM 641 O O . ASP A 1 85 ? 0.938 -3.919 -20.250 1.00 66.44 85 ASP A O 1
ATOM 645 N N . CYS A 1 86 ? -0.983 -4.913 -19.663 1.00 62.25 86 CYS A N 1
ATOM 646 C CA . CYS A 1 86 ? -0.737 -4.843 -18.231 1.00 62.25 86 CYS A CA 1
ATOM 647 C C . CYS A 1 86 ? -0.564 -6.221 -17.593 1.00 62.25 86 CYS A C 1
ATOM 649 O O . CYS A 1 86 ? -1.220 -7.196 -17.946 1.00 62.25 86 CYS A O 1
ATOM 651 N N . SER A 1 87 ? 0.278 -6.262 -16.568 1.00 65.44 87 SER A N 1
ATOM 652 C CA . SER A 1 87 ? 0.356 -7.354 -15.608 1.00 65.44 87 SER A CA 1
ATOM 653 C C . SER A 1 87 ? -0.429 -6.983 -14.352 1.00 65.44 87 SER A C 1
ATOM 655 O O . SER A 1 87 ? -0.382 -5.840 -13.884 1.00 65.44 87 SER A O 1
ATOM 657 N N . VAL A 1 88 ? -1.128 -7.966 -13.783 1.00 72.38 88 VAL A N 1
ATOM 658 C CA . VAL A 1 88 ? -1.750 -7.845 -12.462 1.00 72.38 88 VAL A CA 1
ATOM 659 C C . VAL A 1 88 ? -0.782 -8.400 -11.430 1.00 72.38 88 VAL A C 1
ATOM 661 O O . VAL A 1 88 ? -0.405 -9.568 -11.491 1.00 72.38 88 VAL A O 1
ATOM 664 N N . VAL A 1 89 ? -0.384 -7.559 -10.482 1.00 74.06 89 VAL A N 1
ATOM 665 C CA . VAL A 1 89 ? 0.437 -7.961 -9.341 1.00 74.06 89 VAL A CA 1
ATOM 666 C C . VAL A 1 89 ? -0.458 -8.067 -8.122 1.00 74.06 89 VAL A C 1
ATOM 668 O O . VAL A 1 89 ? -1.129 -7.103 -7.754 1.00 74.06 89 VAL A O 1
ATOM 671 N N . GLU A 1 90 ? -0.466 -9.233 -7.489 1.00 79.38 90 GLU A N 1
ATOM 672 C CA . GLU A 1 90 ? -1.164 -9.436 -6.229 1.00 79.38 90 GLU A CA 1
ATOM 673 C C . GLU A 1 90 ? -0.224 -9.166 -5.050 1.00 79.38 90 GLU A C 1
ATOM 675 O O . GLU A 1 90 ? 0.871 -9.716 -4.957 1.00 79.38 90 GLU A O 1
ATOM 680 N N . ILE A 1 91 ? -0.663 -8.304 -4.140 1.00 81.94 91 ILE A N 1
ATOM 681 C CA . ILE A 1 91 ? 0.052 -7.904 -2.937 1.00 81.94 91 ILE A CA 1
ATOM 682 C C . ILE A 1 91 ? -0.758 -8.381 -1.736 1.00 81.94 91 ILE A C 1
ATOM 684 O O . ILE A 1 91 ? -1.928 -8.025 -1.563 1.00 81.94 91 ILE A O 1
ATOM 688 N N . THR A 1 92 ? -0.111 -9.164 -0.878 1.00 84.75 92 THR A N 1
ATOM 689 C CA . THR A 1 92 ? -0.662 -9.551 0.422 1.00 84.75 92 THR A CA 1
ATOM 690 C C . THR A 1 92 ? -0.130 -8.590 1.482 1.00 84.75 92 THR A C 1
ATOM 692 O O . THR A 1 92 ? 1.085 -8.543 1.688 1.00 84.75 92 THR A O 1
ATOM 695 N N . PRO A 1 93 ? -0.990 -7.807 2.160 1.00 84.19 93 PRO A N 1
ATOM 696 C CA . PRO A 1 93 ? -0.542 -6.971 3.266 1.00 84.19 93 PRO A CA 1
ATOM 697 C C . PRO A 1 93 ? 0.105 -7.823 4.367 1.00 84.19 93 PRO A C 1
ATOM 699 O O . PRO A 1 93 ? -0.409 -8.887 4.711 1.00 84.19 93 PRO A O 1
ATOM 702 N N . ALA A 1 94 ? 1.209 -7.346 4.943 1.00 85.44 94 ALA A N 1
ATOM 703 C CA . ALA A 1 94 ? 1.938 -8.033 6.007 1.00 85.44 94 ALA A CA 1
ATOM 704 C C . ALA A 1 94 ? 2.432 -7.048 7.079 1.00 85.44 94 ALA A C 1
ATOM 706 O O . ALA A 1 94 ? 2.602 -5.855 6.822 1.00 85.44 94 ALA A O 1
ATOM 707 N N . GLY A 1 95 ? 2.661 -7.545 8.297 1.00 88.31 95 GLY A N 1
ATOM 708 C CA . GLY A 1 95 ? 3.145 -6.737 9.418 1.00 88.31 95 GLY A CA 1
ATOM 709 C C . GLY A 1 95 ? 2.064 -5.819 9.992 1.00 88.31 95 GLY A C 1
ATOM 710 O O . GLY A 1 95 ? 1.180 -6.277 10.714 1.00 88.31 95 GLY A O 1
ATOM 711 N N . HIS A 1 96 ? 2.140 -4.521 9.694 1.00 89.44 96 HIS A N 1
ATOM 712 C CA . HIS A 1 96 ? 1.242 -3.506 10.252 1.00 89.44 96 HIS A CA 1
ATOM 713 C C . HIS A 1 96 ? 0.712 -2.563 9.170 1.00 89.44 96 HIS A C 1
ATOM 715 O O . HIS A 1 96 ? 1.459 -2.118 8.303 1.00 89.44 96 HIS A O 1
ATOM 721 N N . PHE A 1 97 ? -0.553 -2.168 9.290 1.00 84.88 97 PHE A N 1
ATOM 722 C CA . PHE A 1 97 ? -1.083 -0.983 8.631 1.00 84.88 97 PHE A CA 1
ATOM 723 C C . PHE A 1 97 ? -0.668 0.260 9.420 1.00 84.88 97 PHE A C 1
ATOM 725 O O . PHE A 1 97 ? -1.032 0.406 10.588 1.00 84.88 97 PHE A O 1
ATOM 732 N N . GLY A 1 98 ? 0.084 1.160 8.786 1.00 85.12 98 GLY A N 1
ATOM 733 C CA . GLY A 1 98 ? 0.290 2.516 9.287 1.00 85.12 98 GLY A CA 1
ATOM 734 C C . GLY A 1 98 ? -0.809 3.432 8.761 1.00 85.12 98 GLY A C 1
ATOM 735 O O . GLY A 1 98 ? -1.004 3.516 7.552 1.00 85.12 98 GLY A O 1
ATOM 736 N N . THR A 1 99 ? -1.518 4.125 9.645 1.00 84.12 99 THR A N 1
ATOM 737 C CA . THR A 1 99 ? -2.590 5.052 9.258 1.00 84.12 99 THR A CA 1
ATOM 738 C C . THR A 1 99 ? -2.310 6.441 9.789 1.00 84.12 99 THR A C 1
ATOM 740 O O . THR A 1 99 ? -1.829 6.590 10.910 1.00 84.12 99 THR A O 1
ATOM 743 N N . TYR A 1 100 ? -2.662 7.457 9.010 1.00 82.38 100 TYR A N 1
ATOM 744 C CA . TYR A 1 100 ? -2.609 8.848 9.434 1.00 82.38 100 TYR A CA 1
ATOM 745 C C . TYR A 1 100 ? -3.930 9.533 9.090 1.00 82.38 100 TYR A C 1
ATOM 747 O O . TYR A 1 100 ? -4.361 9.502 7.941 1.00 82.38 100 TYR A O 1
ATOM 755 N N . GLY A 1 101 ? -4.601 10.102 10.089 1.00 74.38 101 GLY A N 1
ATOM 756 C CA . GLY A 1 101 ? -5.855 10.839 9.913 1.00 74.38 101 GLY A CA 1
ATOM 757 C C . GLY A 1 101 ? -7.108 9.983 9.673 1.00 74.38 101 GLY A C 1
ATOM 758 O O . GLY A 1 101 ? -8.217 10.502 9.787 1.00 74.38 101 GLY A O 1
ATOM 759 N N . ILE A 1 102 ? -6.978 8.681 9.388 1.00 79.38 102 ILE A N 1
ATOM 760 C CA . ILE A 1 102 ? -8.130 7.770 9.279 1.00 79.38 102 ILE A CA 1
ATOM 761 C C . ILE A 1 102 ? -8.787 7.631 10.658 1.00 79.38 102 ILE A C 1
ATOM 763 O O . ILE A 1 102 ? -8.122 7.304 11.637 1.00 79.38 102 ILE A O 1
ATOM 767 N N . GLY A 1 103 ? -10.097 7.892 10.735 1.00 73.12 103 GLY A N 1
ATOM 768 C CA . GLY A 1 103 ? -1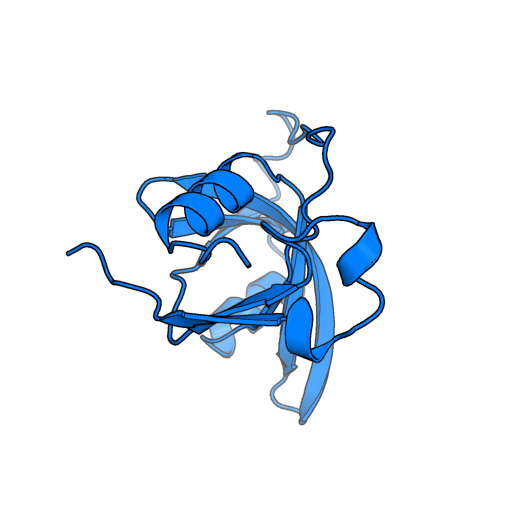0.857 7.885 11.993 1.00 73.12 103 GLY A CA 1
ATOM 769 C C . GLY A 1 103 ? -10.589 9.092 12.904 1.00 73.12 103 GLY A C 1
ATOM 770 O O . GLY A 1 103 ? -11.233 9.222 13.948 1.00 73.12 103 GLY A O 1
ATOM 771 N N . SER A 1 104 ? -9.694 10.001 12.506 1.00 79.69 104 SER A N 1
ATOM 772 C CA . SER A 1 104 ? -9.381 11.225 13.244 1.00 79.69 104 SER A CA 1
ATOM 773 C C . SER A 1 104 ? -10.220 12.402 12.734 1.00 79.69 104 SER A C 1
ATOM 775 O O . SER A 1 104 ? -10.368 12.588 11.524 1.00 79.69 104 SER A O 1
ATOM 777 N N . PRO A 1 105 ? -10.756 13.255 13.623 1.00 77.00 105 PRO A N 1
ATOM 778 C CA . PRO A 1 105 ? -11.361 14.508 13.196 1.00 77.00 105 PRO A CA 1
ATOM 779 C C . PRO A 1 105 ? -10.285 15.458 12.629 1.00 77.00 105 PRO A C 1
ATOM 781 O O . PRO A 1 105 ? -9.167 15.482 13.153 1.00 77.00 105 PRO A O 1
ATOM 784 N N . PRO A 1 106 ? -10.606 16.298 11.622 1.00 77.25 106 PRO A N 1
ATOM 785 C CA . PRO A 1 106 ? -9.638 17.204 10.992 1.00 77.25 106 PRO A CA 1
ATOM 786 C C . PRO A 1 106 ? -8.905 18.123 11.976 1.00 77.25 106 PRO A C 1
ATOM 788 O O . PRO A 1 106 ? -7.715 18.384 11.822 1.00 77.25 106 PRO A O 1
ATOM 791 N N . SER A 1 107 ? -9.589 18.561 13.038 1.00 83.75 107 SER A N 1
ATOM 792 C CA . SER A 1 107 ? -9.012 19.397 14.097 1.00 83.75 107 SER A CA 1
ATOM 793 C C . SER A 1 107 ? -7.856 18.730 14.847 1.00 83.75 107 SER A C 1
ATOM 795 O O . SER A 1 107 ? -7.004 19.428 15.391 1.00 83.75 107 SER A O 1
ATOM 797 N N . LYS A 1 108 ? -7.795 17.393 14.868 1.00 77.62 108 LYS A N 1
ATOM 798 C CA . LYS A 1 108 ? -6.734 16.623 15.531 1.00 77.62 108 LYS A CA 1
ATOM 799 C C . LYS A 1 108 ? -5.584 16.246 14.597 1.00 77.62 108 LYS A C 1
ATOM 801 O O . LYS A 1 108 ? -4.518 15.914 15.097 1.00 77.62 108 LYS A O 1
ATOM 806 N N . MET A 1 109 ? -5.745 16.389 13.277 1.00 78.38 109 MET A N 1
ATOM 807 C CA . MET A 1 109 ? -4.740 15.976 12.283 1.00 78.38 109 MET A CA 1
ATOM 808 C C . MET A 1 109 ? -3.404 16.719 12.392 1.00 78.38 109 MET A C 1
ATOM 810 O O . MET A 1 109 ? -2.374 16.154 12.041 1.00 78.38 109 MET A O 1
ATOM 814 N N . ARG A 1 110 ? -3.387 17.949 12.926 1.00 79.81 110 ARG A N 1
ATOM 815 C CA . ARG A 1 110 ? -2.138 18.704 13.145 1.00 79.81 110 ARG A CA 1
ATOM 816 C C . ARG A 1 110 ? -1.212 18.047 14.173 1.00 79.81 110 ARG A C 1
ATOM 818 O O . ARG A 1 110 ? -0.002 18.217 14.085 1.00 79.81 110 ARG A O 1
ATOM 825 N N . ASP A 1 111 ? -1.767 17.292 15.119 1.00 83.56 111 ASP A N 1
ATOM 826 C CA . ASP A 1 111 ? -0.990 16.493 16.060 1.00 83.56 111 ASP A CA 1
ATOM 827 C C . ASP A 1 111 ? -0.755 15.101 15.464 1.00 83.56 111 ASP A C 1
ATOM 829 O O . ASP A 1 111 ? -1.673 14.281 15.319 1.00 83.56 111 ASP A O 1
ATOM 833 N N . ARG A 1 112 ? 0.507 14.840 15.105 1.00 79.38 112 ARG A N 1
ATOM 834 C CA . ARG A 1 112 ? 0.914 13.574 14.500 1.00 79.38 112 ARG A CA 1
ATOM 835 C C . ARG A 1 112 ? 0.703 12.393 15.437 1.00 79.38 112 ARG A C 1
ATOM 837 O O . ARG A 1 112 ? 0.248 11.354 14.966 1.00 79.38 112 ARG A O 1
ATOM 844 N N . ALA A 1 113 ? 1.019 12.532 16.721 1.00 82.12 113 ALA A N 1
ATOM 845 C CA . ALA A 1 113 ? 0.881 11.443 17.681 1.00 82.12 113 ALA A CA 1
ATOM 846 C C . ALA A 1 113 ? -0.598 11.092 17.896 1.00 82.12 113 ALA A C 1
ATOM 848 O O . ALA A 1 113 ? -0.950 9.917 17.949 1.00 82.12 113 ALA A O 1
ATOM 849 N N . ALA A 1 114 ? -1.476 12.099 17.912 1.00 79.19 114 ALA A N 1
ATOM 850 C CA . ALA A 1 114 ? -2.921 11.907 18.053 1.00 79.19 114 ALA A CA 1
ATOM 851 C C . ALA A 1 114 ? -3.632 11.416 16.776 1.00 79.19 114 ALA A C 1
ATOM 853 O O . ALA A 1 114 ? -4.811 11.062 16.823 1.00 79.19 114 ALA A O 1
ATOM 854 N N . SER A 1 115 ? -2.956 11.414 15.626 1.00 81.19 115 SER A N 1
ATOM 855 C CA . SER A 1 115 ? -3.563 11.064 14.330 1.00 81.19 115 SER A CA 1
ATOM 856 C C . SER A 1 115 ? -2.934 9.852 13.664 1.00 81.19 115 SER A C 1
ATOM 858 O O . SER A 1 115 ? -3.423 9.400 12.629 1.00 81.19 115 SER A O 1
ATOM 860 N N . TYR A 1 116 ? -1.852 9.336 14.240 1.00 86.00 116 TYR A N 1
ATOM 861 C CA . TYR A 1 116 ? -1.164 8.153 13.766 1.00 86.00 116 TYR A CA 1
ATOM 862 C C . TYR A 1 116 ? -1.643 6.902 14.503 1.00 86.00 116 TYR A C 1
ATOM 864 O O . TYR A 1 116 ? -1.794 6.910 15.722 1.00 86.00 116 TYR A O 1
ATOM 872 N N . ALA A 1 117 ? -1.819 5.805 13.770 1.00 85.44 117 ALA A N 1
ATOM 873 C CA . ALA A 1 117 ? -2.049 4.491 14.359 1.00 85.44 117 ALA A CA 1
ATOM 874 C C . ALA A 1 117 ? -1.233 3.418 13.629 1.00 85.44 117 ALA A C 1
ATOM 876 O O . ALA A 1 117 ? -0.979 3.517 12.425 1.00 85.44 117 ALA A O 1
ATOM 877 N N . ARG A 1 118 ? -0.839 2.373 14.365 1.00 87.69 118 ARG A N 1
ATOM 878 C CA . ARG A 1 118 ? -0.334 1.113 13.807 1.00 87.69 118 ARG A CA 1
ATOM 879 C C . ARG A 1 118 ? -1.287 0.001 14.188 1.00 87.69 118 ARG A C 1
ATOM 881 O O . ARG A 1 118 ? -1.479 -0.261 15.371 1.00 87.69 118 ARG A O 1
ATOM 888 N N . LEU A 1 119 ? -1.855 -0.656 13.188 1.00 86.75 119 LEU A N 1
ATOM 889 C CA . LEU A 1 119 ? -2.762 -1.776 13.389 1.00 86.75 119 LEU A CA 1
ATOM 890 C C . LEU A 1 119 ? -2.137 -3.042 12.806 1.00 86.75 119 LEU A C 1
ATOM 892 O O . LEU A 1 119 ? -1.705 -3.011 11.654 1.00 86.75 119 LEU A O 1
ATOM 896 N N . PRO A 1 120 ? -2.063 -4.152 13.556 1.00 88.31 120 PRO A N 1
ATOM 897 C CA . PRO A 1 120 ? -1.505 -5.388 13.029 1.00 88.31 120 PRO A CA 1
ATOM 898 C C . PRO A 1 120 ? -2.361 -5.887 11.865 1.00 88.31 120 PRO A C 1
ATOM 900 O O . PRO A 1 120 ? -3.596 -5.894 11.935 1.00 88.31 120 PRO A O 1
ATOM 903 N N . VAL A 1 121 ? -1.708 -6.336 10.795 1.00 84.69 121 VAL A N 1
ATOM 904 C CA . VAL A 1 121 ? -2.403 -7.031 9.717 1.00 84.69 121 VAL A CA 1
ATOM 905 C C . VAL A 1 121 ? -2.841 -8.388 10.261 1.00 84.69 121 VAL A C 1
ATOM 907 O O . VAL A 1 121 ? -2.036 -9.302 10.417 1.00 84.69 121 VAL A O 1
ATOM 910 N N . ARG A 1 122 ? -4.131 -8.530 10.579 1.00 76.75 122 ARG A N 1
ATOM 911 C CA . ARG A 1 122 ? -4.705 -9.838 10.909 1.00 76.75 122 ARG A CA 1
ATOM 912 C C . ARG A 1 122 ? -4.921 -10.610 9.612 1.00 76.75 122 ARG A C 1
ATOM 914 O O . ARG A 1 122 ? -5.718 -10.183 8.771 1.00 76.75 122 ARG A O 1
ATOM 921 N N . SER A 1 123 ? -4.180 -11.705 9.457 1.00 54.84 123 SER A N 1
ATOM 922 C CA . SER A 1 123 ? -4.377 -12.674 8.382 1.00 54.84 123 SER A CA 1
ATOM 923 C C . SER A 1 123 ? -5.721 -13.367 8.591 1.00 54.84 123 SER A C 1
ATOM 925 O O . SER A 1 123 ? -5.935 -14.016 9.613 1.00 54.84 123 SER A O 1
ATOM 927 N N . THR A 1 124 ? -6.642 -13.188 7.651 1.00 52.03 124 THR A N 1
ATOM 928 C CA . THR A 1 124 ? -7.751 -14.123 7.462 1.00 52.03 124 THR A CA 1
ATOM 929 C C . THR A 1 124 ? -7.155 -15.342 6.769 1.00 52.03 124 THR A C 1
ATOM 931 O O . THR A 1 124 ? -6.864 -15.272 5.574 1.00 52.03 124 THR A O 1
ATOM 934 N N . ARG A 1 125 ? -6.887 -16.400 7.545 1.00 38.09 125 ARG A N 1
ATOM 935 C CA . ARG A 1 125 ? -6.881 -17.754 6.982 1.00 38.09 125 ARG A CA 1
ATOM 936 C C . ARG A 1 125 ? -8.280 -18.085 6.487 1.00 38.09 125 ARG A C 1
ATOM 938 O O . ARG A 1 125 ? -9.237 -17.611 7.141 1.00 38.09 125 ARG A O 1
#

pLDDT: mean 76.88, std 11.64, range [38.09, 89.44]

Sequence (125 aa):
MRQLTVQEVRHSLEHASFAVLSHVNREGEPRSSGVLHRMSGGRMSVVVAKDSWKARHIAACGAVAVTVPVHRGGVRLCPPDVRADCSVVEITPAGHFGTYGIGSPPSKMRDRAASYARLPVRSTR

Organism: NCBI:txid113564

Radius of gyration: 15.6 Å; chains: 1; bounding box: 36×37×43 Å

Foldseek 3Di:
DDDDDPVLVLVLQQLFFKKKKWDAAPVRDIDIDIWTWHDDPQKIKTKDFPPDPCVVRCVVVVDIDMGTDRDPPGDDDDPPPPPPGIDIDIGHDAAWDWFFQRVNDPVCNVPRVSGIDIHGPDDDD

Secondary structure (DSSP, 8-state):
-PPP-HHHHHHHHHS--EEEEEEE-TTS-EEEEEEEEEEETTEEEEEEETT-HHHHHHHHH---EEE----TT------GGG-TTEEEEEE---SEEEEESTT--GGGTT-HHHHEEEEE-----

InterPro domains:
  IPR012349 FMN-binding split barrel [G3DSA:2.30.110.10] (2-119)